Protein AF-A0AAV4DHQ7-F1 (afdb_monomer_lite)

Structure (mmCIF, N/CA/C/O backbone):
data_AF-A0AAV4DHQ7-F1
#
_entry.id   AF-A0AAV4DHQ7-F1
#
loop_
_atom_site.group_PDB
_atom_site.id
_atom_site.type_symbol
_atom_site.label_atom_id
_atom_site.label_alt_id
_atom_site.label_comp_id
_atom_site.label_asym_id
_atom_site.label_entity_id
_atom_site.label_seq_id
_atom_site.pdbx_PDB_ins_code
_atom_site.Cartn_x
_atom_site.Cartn_y
_atom_site.Cartn_z
_atom_site.occupancy
_atom_site.B_iso_or_equiv
_atom_site.auth_seq_id
_atom_site.auth_comp_id
_atom_site.auth_asym_id
_atom_site.auth_atom_id
_atom_site.pdbx_PDB_model_num
ATOM 1 N N . MET A 1 1 ? -15.324 -7.039 -1.116 1.00 74.75 1 MET A N 1
ATOM 2 C CA . MET A 1 1 ? -15.213 -6.413 0.219 1.00 74.75 1 MET A CA 1
ATOM 3 C C . MET A 1 1 ? -16.512 -6.640 0.992 1.00 74.75 1 MET A C 1
ATOM 5 O O . MET A 1 1 ? -17.548 -6.662 0.335 1.00 74.75 1 MET A O 1
ATOM 9 N N . PRO A 1 2 ? -16.469 -6.862 2.320 1.00 81.00 2 PRO A N 1
ATOM 10 C CA . PRO A 1 2 ? -17.664 -7.077 3.146 1.00 81.00 2 PRO A CA 1
ATOM 11 C C . PRO A 1 2 ? -18.576 -5.839 3.135 1.00 81.00 2 PRO A C 1
ATOM 13 O O . PRO A 1 2 ? -18.120 -4.742 3.448 1.00 81.00 2 PRO A O 1
ATOM 16 N N . ALA A 1 3 ? -19.840 -5.991 2.722 1.00 83.81 3 ALA A N 1
ATOM 17 C CA . ALA A 1 3 ? -20.781 -4.871 2.569 1.00 83.81 3 ALA A CA 1
ATOM 18 C C . ALA A 1 3 ? -21.139 -4.213 3.916 1.00 83.81 3 ALA A C 1
ATOM 20 O O . ALA A 1 3 ? -21.359 -3.007 3.997 1.00 83.81 3 ALA A O 1
ATOM 21 N N . ASP A 1 4 ? -21.116 -5.001 4.985 1.00 85.75 4 ASP A N 1
ATOM 22 C CA . ASP A 1 4 ? -21.295 -4.598 6.379 1.00 85.75 4 ASP A CA 1
ATOM 23 C C . ASP A 1 4 ? -20.180 -3.679 6.909 1.00 85.75 4 ASP A C 1
ATOM 25 O O . ASP A 1 4 ? -20.381 -2.973 7.895 1.00 85.75 4 ASP A O 1
ATOM 29 N N . LEU A 1 5 ? -19.020 -3.623 6.244 1.00 84.62 5 LEU A N 1
ATOM 30 C CA . LEU A 1 5 ? -17.955 -2.661 6.561 1.00 84.62 5 LEU A CA 1
ATOM 31 C C . LEU A 1 5 ? -18.298 -1.237 6.073 1.00 84.62 5 LEU A C 1
ATOM 33 O O . LEU A 1 5 ? -17.743 -0.255 6.568 1.00 84.62 5 LEU A O 1
ATOM 37 N N . PHE A 1 6 ? -19.231 -1.111 5.121 1.00 85.75 6 PHE A N 1
ATOM 38 C CA . PHE A 1 6 ? -19.637 0.162 4.507 1.00 85.75 6 PHE A CA 1
ATOM 39 C C . PHE A 1 6 ? -21.026 0.646 4.934 1.00 85.75 6 PHE A C 1
ATOM 41 O O . PHE A 1 6 ? -21.464 1.696 4.473 1.00 85.75 6 PHE A O 1
ATOM 48 N N . GLN A 1 7 ? -21.713 -0.080 5.822 1.00 82.69 7 GLN A N 1
ATOM 49 C CA . GLN A 1 7 ? -23.069 0.269 6.265 1.00 82.69 7 GLN A CA 1
ATOM 50 C C . GLN A 1 7 ? -23.135 1.621 6.981 1.00 82.69 7 GLN A C 1
ATOM 52 O O . GLN A 1 7 ? -24.093 2.367 6.795 1.00 82.69 7 GLN A O 1
ATOM 57 N N . ASN A 1 8 ? -22.109 1.952 7.768 1.00 82.44 8 ASN A N 1
ATOM 58 C CA . ASN A 1 8 ? -22.063 3.191 8.533 1.00 82.44 8 ASN A CA 1
ATOM 59 C C . ASN A 1 8 ? -21.122 4.215 7.888 1.00 82.44 8 ASN A C 1
ATOM 61 O O . ASN A 1 8 ? -20.043 3.884 7.376 1.00 82.44 8 ASN A O 1
ATOM 65 N N . ARG A 1 9 ? -21.523 5.490 7.956 1.00 81.81 9 ARG A N 1
ATOM 66 C CA . ARG A 1 9 ? -20.652 6.621 7.630 1.00 81.81 9 ARG A CA 1
ATOM 67 C C . ARG A 1 9 ? -19.625 6.787 8.749 1.00 81.81 9 ARG A C 1
ATOM 69 O O . ARG A 1 9 ? -19.999 7.074 9.883 1.00 81.81 9 ARG A O 1
ATOM 76 N N . GLN A 1 10 ? -18.350 6.633 8.410 1.00 82.12 10 GLN A N 1
ATOM 77 C CA . GLN A 1 10 ? -17.250 6.778 9.360 1.00 82.12 10 GLN A CA 1
ATOM 78 C C . GLN A 1 10 ? -17.017 8.237 9.756 1.00 82.12 10 GLN A C 1
ATOM 80 O O . GLN A 1 10 ? -17.243 9.166 8.969 1.00 82.12 10 GLN A O 1
ATOM 85 N N . ARG A 1 11 ? -16.563 8.429 10.997 1.00 83.50 11 ARG A N 1
ATOM 86 C CA . ARG A 1 11 ? -16.076 9.723 11.489 1.00 83.50 11 ARG A CA 1
ATOM 87 C C . ARG A 1 11 ? -14.598 9.909 11.106 1.00 83.50 11 ARG A C 1
ATOM 89 O O . ARG A 1 11 ? -13.911 8.934 10.816 1.00 83.50 11 ARG A O 1
ATOM 96 N N . PRO A 1 12 ? -14.073 11.144 11.098 1.00 81.62 12 PRO A N 1
ATOM 97 C CA . PRO A 1 12 ? -12.635 11.355 10.992 1.00 81.62 12 PRO A CA 1
ATOM 98 C C . PRO A 1 12 ? -11.878 10.600 12.089 1.00 81.62 12 PRO A C 1
ATOM 100 O O . PRO A 1 12 ? -12.257 10.682 13.255 1.00 81.62 12 PRO A O 1
ATOM 103 N N . ARG A 1 13 ? -10.808 9.903 11.698 1.00 80.81 13 ARG A N 1
ATOM 104 C CA . ARG A 1 13 ? -9.984 8.986 12.508 1.00 80.81 13 ARG A CA 1
ATOM 105 C C . ARG A 1 13 ? -10.704 7.742 13.025 1.00 80.81 13 ARG A C 1
ATOM 107 O O . ARG A 1 13 ? -10.238 7.111 13.965 1.00 80.81 13 ARG A O 1
ATOM 114 N N . ASP A 1 14 ? -11.826 7.384 12.415 1.00 86.19 14 ASP A N 1
ATOM 115 C CA . ASP A 1 14 ? -12.548 6.169 12.769 1.00 86.19 14 ASP A CA 1
ATOM 116 C C . ASP A 1 14 ? -11.914 4.942 12.103 1.00 86.19 14 ASP A C 1
ATOM 118 O O . ASP A 1 14 ? -11.473 4.992 10.946 1.00 86.19 14 ASP A O 1
ATOM 122 N N . PHE A 1 15 ? -11.875 3.840 12.847 1.00 88.00 15 PHE A N 1
ATOM 123 C CA . PHE A 1 15 ? -11.273 2.580 12.434 1.00 88.00 15 PHE A CA 1
ATOM 124 C C . PHE A 1 15 ? -12.272 1.446 12.636 1.00 88.00 15 PHE A C 1
ATOM 126 O O . PHE A 1 15 ? -12.750 1.212 13.743 1.00 88.00 15 PHE A O 1
ATOM 133 N N . ASP A 1 16 ? -12.558 0.718 11.559 1.00 89.44 16 ASP A N 1
ATOM 134 C CA . ASP A 1 16 ? -13.427 -0.454 11.588 1.00 89.44 16 ASP A CA 1
ATOM 135 C C . ASP A 1 16 ? -12.761 -1.634 10.870 1.00 89.44 16 ASP A C 1
ATOM 137 O O . ASP A 1 16 ? -11.973 -1.460 9.934 1.00 89.44 16 ASP A O 1
ATOM 141 N N . PHE A 1 17 ? -13.075 -2.857 11.291 1.00 90.06 17 PHE A N 1
ATOM 142 C CA . PHE A 1 17 ? -12.536 -4.062 10.674 1.00 90.06 17 PHE A CA 1
ATOM 143 C C . PHE A 1 17 ? -13.530 -5.223 10.671 1.00 90.06 17 PHE A C 1
ATOM 145 O O . PHE A 1 17 ? -14.400 -5.357 11.532 1.00 90.06 17 PHE A O 1
ATOM 152 N N . ARG A 1 18 ? -13.372 -6.116 9.693 1.00 90.94 18 ARG A N 1
ATOM 153 C CA . ARG A 1 18 ? -14.091 -7.389 9.596 1.00 90.94 18 ARG A CA 1
ATOM 154 C C . ARG A 1 18 ? -13.101 -8.510 9.356 1.00 90.94 18 ARG A C 1
ATOM 156 O O . ARG A 1 18 ? -12.178 -8.376 8.557 1.00 90.94 18 ARG A O 1
ATOM 163 N N . ARG A 1 19 ? -13.311 -9.640 10.026 1.00 89.81 19 ARG A N 1
ATOM 164 C CA . ARG A 1 19 ? -12.471 -10.828 9.880 1.00 89.81 19 ARG A CA 1
ATOM 165 C C . ARG A 1 19 ? -13.314 -12.024 9.469 1.00 89.81 19 ARG A C 1
ATOM 167 O O . ARG A 1 19 ? -14.322 -12.322 10.101 1.00 89.81 19 ARG A O 1
ATOM 174 N N . LYS A 1 20 ? -12.863 -12.740 8.440 1.00 90.25 20 LYS A N 1
ATOM 175 C CA . LYS A 1 20 ? -13.415 -14.029 8.015 1.00 90.25 20 LYS A CA 1
ATOM 176 C C . LYS A 1 20 ? -12.275 -15.040 7.900 1.00 90.25 20 LYS A C 1
ATOM 178 O O . LYS A 1 20 ? -11.545 -15.062 6.913 1.00 90.25 20 LYS A O 1
ATOM 183 N N . GLY A 1 21 ? -12.103 -15.870 8.928 1.00 88.19 21 GLY A N 1
ATOM 184 C CA . GLY A 1 21 ? -10.985 -16.815 9.005 1.00 88.19 21 GLY A CA 1
ATOM 185 C C . GLY A 1 21 ? -9.638 -16.091 9.103 1.00 88.19 21 GLY A C 1
ATOM 186 O O . GLY A 1 2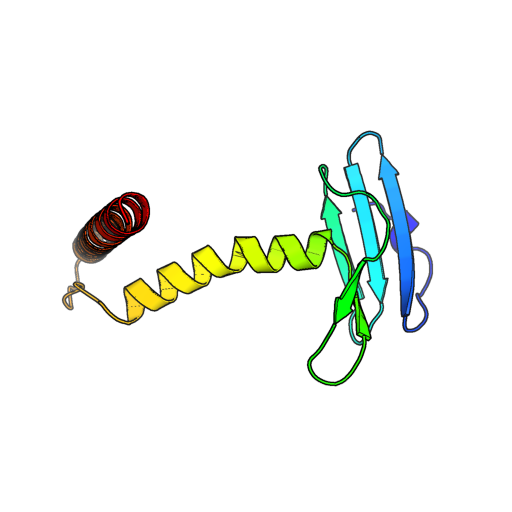1 ? -9.377 -15.400 10.089 1.00 88.19 21 GLY A O 1
ATOM 187 N N . GLN A 1 22 ? -8.788 -16.251 8.087 1.00 88.56 22 GLN A N 1
ATOM 188 C CA . GLN A 1 22 ? -7.493 -15.563 7.978 1.00 88.56 22 GLN A CA 1
ATOM 189 C C . GLN A 1 22 ? -7.581 -14.220 7.240 1.00 88.56 22 GLN A C 1
ATOM 191 O O . GLN A 1 22 ? -6.670 -13.412 7.339 1.00 88.56 22 GLN A O 1
ATOM 196 N N . LEU A 1 23 ? -8.675 -13.958 6.521 1.00 90.25 23 LEU A N 1
ATOM 197 C CA . LEU A 1 23 ? -8.877 -12.699 5.810 1.00 90.25 23 LEU A CA 1
ATOM 198 C C . LEU A 1 23 ? -9.347 -11.614 6.776 1.00 90.25 23 LEU A C 1
ATOM 200 O O . LEU A 1 23 ? -10.360 -11.776 7.461 1.00 90.25 23 LEU A O 1
ATOM 204 N N . VAL A 1 24 ? -8.640 -10.493 6.776 1.00 91.56 24 VAL A N 1
ATOM 205 C CA . VAL A 1 24 ? -8.962 -9.282 7.525 1.00 91.56 24 VAL A CA 1
ATOM 206 C C . VAL A 1 24 ? -9.175 -8.148 6.529 1.00 91.56 24 VAL A C 1
ATOM 208 O O . VAL A 1 24 ? -8.298 -7.836 5.726 1.00 91.56 24 VAL A O 1
ATOM 211 N N . ALA A 1 25 ? -10.354 -7.539 6.577 1.00 91.00 25 ALA A N 1
ATOM 212 C CA . ALA A 1 25 ? -10.657 -6.290 5.899 1.00 91.00 25 ALA A CA 1
ATOM 213 C C . ALA A 1 25 ? -10.644 -5.167 6.936 1.00 91.00 25 ALA A C 1
ATOM 215 O O . ALA A 1 25 ? -11.332 -5.265 7.950 1.00 91.00 25 ALA A O 1
ATOM 216 N N . THR A 1 26 ? -9.885 -4.111 6.690 1.00 90.88 26 THR A N 1
ATOM 217 C CA . THR A 1 26 ? -9.799 -2.939 7.569 1.00 90.88 26 THR A CA 1
ATOM 218 C C . THR A 1 26 ? -10.172 -1.687 6.800 1.00 90.88 26 THR A C 1
ATOM 220 O O . THR A 1 26 ? -9.874 -1.566 5.610 1.00 90.88 26 THR A O 1
ATOM 223 N N . ARG A 1 27 ? -10.808 -0.747 7.491 1.00 89.81 27 ARG A N 1
ATOM 224 C CA . ARG A 1 27 ? -11.278 0.528 6.960 1.00 89.81 27 ARG A CA 1
ATOM 225 C C . ARG A 1 27 ? -10.882 1.634 7.930 1.00 89.81 27 ARG A C 1
ATOM 227 O O . ARG A 1 27 ? -11.368 1.662 9.057 1.00 89.81 27 ARG A O 1
ATOM 234 N N . LEU A 1 28 ? -10.002 2.524 7.488 1.00 88.75 28 LEU A N 1
ATOM 235 C CA . LEU A 1 28 ? -9.531 3.673 8.256 1.00 88.75 28 LEU A CA 1
ATOM 236 C C . LEU A 1 28 ? -9.913 4.958 7.526 1.00 88.75 28 LEU A C 1
ATOM 238 O O . LEU A 1 28 ? -9.574 5.129 6.353 1.00 88.75 28 LEU A O 1
ATOM 242 N N . PHE A 1 29 ? -10.562 5.883 8.225 1.00 87.62 29 PHE A N 1
ATOM 243 C CA . PHE A 1 29 ? -10.869 7.199 7.679 1.00 87.62 29 PHE A CA 1
ATOM 244 C C . PHE A 1 29 ? -9.925 8.249 8.266 1.00 87.62 29 PHE A C 1
ATOM 246 O O . PHE A 1 29 ? -10.107 8.672 9.398 1.00 87.62 29 PHE A O 1
ATOM 253 N N . ASP A 1 30 ? -8.927 8.704 7.504 1.00 82.44 30 ASP A N 1
ATOM 254 C CA . ASP A 1 30 ? -8.104 9.869 7.882 1.00 82.44 30 ASP A CA 1
ATOM 255 C C . ASP A 1 30 ? -8.601 11.121 7.129 1.00 82.44 30 ASP A C 1
ATOM 257 O O . ASP A 1 30 ? -9.723 11.575 7.352 1.00 82.44 30 ASP A O 1
ATOM 261 N N . LYS A 1 31 ? -7.830 11.657 6.168 1.00 83.94 31 LYS A N 1
ATOM 262 C CA . LYS A 1 31 ? -8.320 12.664 5.197 1.00 83.94 31 LYS A CA 1
ATOM 263 C C . LYS A 1 31 ? -9.146 12.050 4.068 1.00 83.94 31 LYS A C 1
ATOM 265 O O . LYS A 1 31 ? -9.945 12.725 3.424 1.00 83.94 31 LYS A O 1
ATOM 270 N N . ARG A 1 32 ? -8.856 10.788 3.771 1.00 85.19 32 ARG A N 1
ATOM 271 C CA . ARG A 1 32 ? -9.512 9.951 2.774 1.00 85.19 32 ARG A CA 1
ATOM 272 C C . ARG A 1 32 ? -9.701 8.581 3.394 1.00 85.19 32 ARG A C 1
ATOM 274 O O . ARG A 1 32 ? -8.946 8.188 4.284 1.00 85.19 32 ARG A O 1
ATOM 281 N N . GLU A 1 33 ? -10.702 7.878 2.903 1.00 88.62 33 GLU A N 1
ATOM 282 C CA . GLU A 1 33 ? -10.957 6.511 3.307 1.00 88.62 33 GLU A CA 1
ATOM 283 C C . GLU A 1 33 ? -9.893 5.577 2.718 1.00 88.62 33 GLU A C 1
ATOM 285 O O . GLU A 1 33 ? -9.635 5.593 1.513 1.00 88.62 33 GLU A O 1
ATOM 290 N N . VAL A 1 34 ? -9.273 4.774 3.578 1.00 88.69 34 VAL A N 1
ATOM 291 C CA . VAL A 1 34 ? -8.304 3.743 3.213 1.00 88.69 34 VAL A CA 1
ATOM 292 C C . VAL A 1 34 ? -8.886 2.396 3.600 1.00 88.69 34 VAL A C 1
ATOM 294 O O . VAL A 1 34 ? -9.145 2.132 4.774 1.00 88.69 34 VAL A O 1
ATOM 297 N N . VAL A 1 35 ? -9.071 1.532 2.606 1.00 90.88 35 VAL A N 1
ATOM 298 C CA . VAL A 1 35 ? -9.569 0.171 2.804 1.00 90.88 35 VAL A CA 1
ATOM 299 C C . VAL A 1 35 ? -8.480 -0.807 2.398 1.00 90.88 35 VAL A C 1
ATOM 301 O O . VAL A 1 35 ? -7.959 -0.717 1.288 1.00 90.88 35 VAL A O 1
ATOM 304 N N . THR A 1 36 ? -8.151 -1.757 3.268 1.00 90.25 36 THR A N 1
ATOM 305 C CA . THR A 1 36 ? -7.182 -2.813 2.953 1.00 90.25 36 THR A CA 1
ATOM 306 C C . THR A 1 36 ? -7.761 -4.192 3.210 1.00 90.25 36 THR A C 1
ATOM 308 O O . THR A 1 36 ? -8.584 -4.379 4.105 1.00 90.25 36 THR A O 1
ATOM 311 N N . LEU A 1 37 ? -7.322 -5.164 2.413 1.00 91.44 37 LEU A N 1
ATOM 312 C CA . LEU A 1 37 ? -7.619 -6.580 2.591 1.00 91.44 37 LEU A CA 1
ATOM 313 C C . LEU A 1 37 ? -6.297 -7.319 2.757 1.00 91.44 37 LEU A C 1
ATOM 315 O O . LEU A 1 37 ? -5.414 -7.189 1.915 1.00 91.44 37 LEU A O 1
ATOM 319 N N . SER A 1 38 ? -6.161 -8.080 3.834 1.00 89.44 38 SER A N 1
ATOM 320 C CA . SER A 1 38 ? -4.919 -8.767 4.162 1.00 89.44 38 SER A CA 1
ATOM 321 C C . SER A 1 38 ? -5.189 -10.131 4.779 1.00 89.44 38 SER A C 1
ATOM 323 O O . SER A 1 38 ? -6.158 -10.307 5.511 1.00 89.44 38 SER A O 1
ATOM 325 N N . THR A 1 39 ? -4.333 -11.102 4.476 1.00 90.25 39 THR A N 1
ATOM 326 C CA . THR A 1 39 ? -4.338 -12.442 5.089 1.00 90.25 39 THR A CA 1
ATOM 327 C C . THR A 1 39 ? -3.263 -12.615 6.160 1.00 90.25 39 THR A C 1
ATOM 329 O O . THR A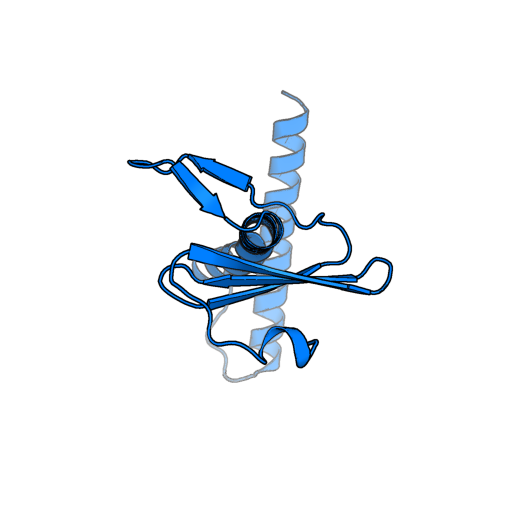 1 39 ? -3.332 -13.542 6.960 1.00 90.25 39 THR A O 1
ATOM 332 N N . ILE A 1 40 ? -2.259 -11.736 6.160 1.00 85.25 40 ILE A N 1
ATOM 333 C CA . ILE A 1 40 ? -1.045 -11.859 6.982 1.00 85.25 40 ILE A CA 1
ATOM 334 C C . ILE A 1 40 ? -1.127 -10.941 8.207 1.00 85.25 40 ILE A C 1
ATOM 336 O O . ILE A 1 40 ? -0.590 -11.250 9.267 1.00 85.25 40 ILE A O 1
ATOM 340 N N . HIS A 1 41 ? -1.800 -9.800 8.063 1.00 84.00 41 HIS A N 1
ATOM 341 C CA . HIS A 1 41 ? -1.738 -8.722 9.042 1.00 84.00 41 HIS A CA 1
ATOM 342 C C . HIS A 1 41 ? -2.874 -8.843 10.059 1.00 84.00 41 HIS A C 1
ATOM 344 O O . HIS A 1 41 ? -4.007 -9.188 9.716 1.00 84.00 41 HIS A O 1
ATOM 350 N N . GLN A 1 42 ? -2.569 -8.528 11.318 1.00 78.81 42 GLN A N 1
ATOM 351 C CA . GLN A 1 42 ? -3.584 -8.399 12.358 1.00 78.81 42 GLN A CA 1
ATOM 352 C C . GLN A 1 42 ? -4.310 -7.044 12.245 1.00 78.81 42 GLN A C 1
ATOM 354 O O . GLN A 1 42 ? -3.772 -6.113 11.645 1.00 78.81 42 GLN A O 1
ATOM 359 N N . PRO A 1 43 ? -5.513 -6.906 12.835 1.00 69.50 43 PRO A N 1
ATOM 360 C CA . PRO A 1 43 ? -6.286 -5.666 12.777 1.00 69.50 43 PRO A CA 1
ATOM 361 C C . PRO A 1 43 ? -5.648 -4.386 13.360 1.00 69.50 43 PRO A C 1
ATOM 363 O O . PRO A 1 43 ? -6.031 -3.328 12.872 1.00 69.50 43 PRO A O 1
ATOM 366 N N . PRO A 1 44 ? -4.768 -4.393 14.388 1.00 73.25 44 PRO A N 1
ATOM 367 C CA . PRO A 1 44 ? -4.432 -3.151 15.076 1.00 73.25 44 PRO A CA 1
ATOM 368 C C . PRO A 1 44 ? -3.740 -2.117 14.180 1.00 73.25 44 PRO A C 1
ATOM 370 O O . PRO A 1 44 ? -2.951 -2.443 13.289 1.00 73.25 44 PRO A O 1
ATOM 373 N N . LEU A 1 45 ? -4.020 -0.848 14.476 1.00 74.44 45 LEU A N 1
ATOM 374 C CA . LE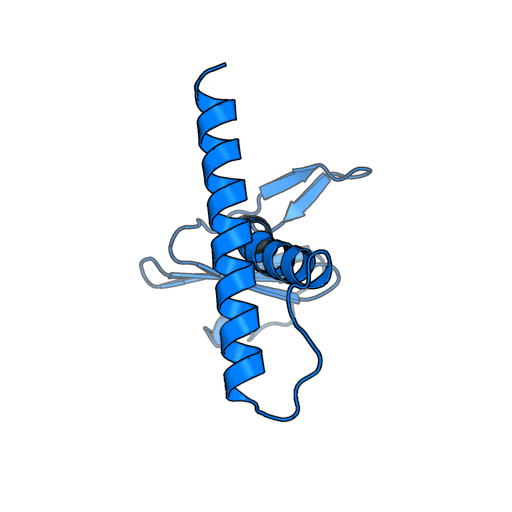U A 1 45 ? -3.305 0.299 13.931 1.00 74.44 45 LEU A CA 1
ATOM 375 C C . LEU A 1 45 ? -1.877 0.327 14.482 1.00 74.44 45 LEU A C 1
ATOM 377 O O . LEU A 1 45 ? -1.627 -0.040 15.627 1.00 74.44 45 LEU A O 1
ATOM 381 N N . THR A 1 46 ? -0.932 0.762 13.657 1.00 74.31 46 THR A N 1
ATOM 382 C CA . THR A 1 46 ? 0.456 0.982 14.064 1.00 74.31 46 THR A CA 1
ATOM 383 C C . THR A 1 46 ? 0.741 2.474 14.061 1.00 74.31 46 THR A C 1
ATOM 385 O O . THR A 1 46 ? 0.472 3.177 13.081 1.00 74.31 46 THR A O 1
ATOM 388 N N . GLU A 1 47 ? 1.306 2.963 15.158 1.00 76.75 47 GLU A N 1
ATOM 389 C CA . GLU A 1 47 ? 1.814 4.324 15.238 1.00 76.75 47 GLU A CA 1
ATOM 390 C C . GLU A 1 47 ? 3.039 4.467 14.334 1.00 76.75 47 GLU A C 1
ATOM 392 O O . GLU A 1 47 ? 4.027 3.745 14.452 1.00 76.75 47 GLU A O 1
ATOM 397 N N . THR A 1 48 ? 2.974 5.402 13.393 1.00 68.62 48 THR A N 1
ATOM 398 C CA . THR A 1 48 ? 4.099 5.757 12.534 1.00 68.62 48 THR A CA 1
ATOM 399 C C . THR A 1 48 ? 4.581 7.149 12.909 1.00 68.62 48 THR A C 1
ATOM 401 O O . THR A 1 48 ? 3.820 8.118 12.844 1.00 68.62 48 THR A O 1
ATOM 404 N N . ILE A 1 49 ? 5.858 7.267 13.265 1.00 72.38 49 ILE A N 1
ATOM 405 C CA . ILE A 1 49 ? 6.488 8.552 13.576 1.00 72.38 49 ILE A CA 1
ATOM 406 C C . ILE A 1 49 ? 6.702 9.306 12.259 1.00 72.38 49 ILE A C 1
ATOM 408 O O . ILE A 1 49 ? 7.535 8.936 11.432 1.00 72.38 49 ILE A O 1
ATOM 412 N N . GLY A 1 50 ? 5.902 10.343 12.024 1.00 67.94 50 GLY A N 1
ATOM 413 C CA . GLY A 1 50 ? 6.129 11.291 10.942 1.00 67.94 50 GLY A CA 1
ATOM 414 C C . GLY A 1 50 ? 7.180 12.333 11.321 1.00 67.94 50 GLY A C 1
ATOM 415 O O . GLY A 1 50 ? 7.548 12.480 12.481 1.00 67.94 50 GLY A O 1
ATOM 416 N N . LYS A 1 51 ? 7.618 13.127 10.337 1.00 68.81 51 LYS A N 1
ATOM 417 C CA . LYS A 1 51 ? 8.623 14.192 10.529 1.00 68.81 51 LYS A CA 1
ATOM 418 C C . LYS A 1 51 ? 8.214 15.265 11.560 1.00 68.81 51 LYS A C 1
ATOM 420 O O . LYS A 1 51 ? 9.083 15.955 12.075 1.00 68.81 51 LYS A O 1
ATOM 425 N N . TYR A 1 52 ? 6.914 15.406 11.837 1.00 72.81 52 TYR A N 1
ATOM 426 C CA . TYR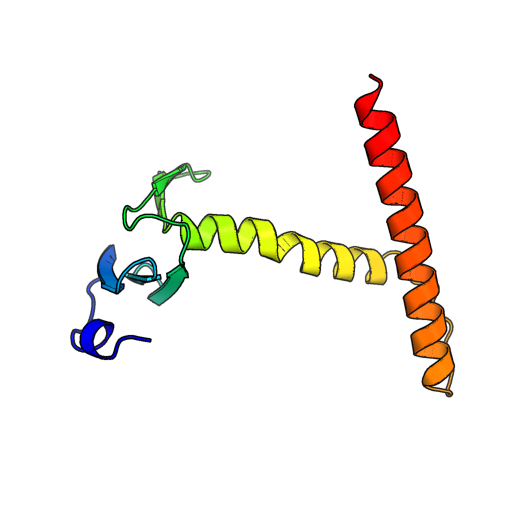 A 1 52 ? 6.361 16.427 12.739 1.00 72.81 52 TYR A CA 1
ATOM 427 C C . TYR A 1 52 ? 5.363 15.879 13.771 1.00 72.81 52 TYR A C 1
ATOM 429 O O . TYR A 1 52 ? 5.153 16.516 14.793 1.00 72.81 52 TYR A O 1
ATOM 437 N N . GLU A 1 53 ? 4.743 14.719 13.522 1.00 77.19 53 GLU A N 1
ATOM 438 C CA . GLU A 1 53 ? 3.681 14.158 14.369 1.00 77.19 53 GLU A CA 1
ATOM 439 C C . GLU A 1 53 ? 3.654 12.629 14.272 1.00 77.19 53 GLU A C 1
ATOM 441 O O . GLU A 1 53 ? 3.932 12.065 13.206 1.00 77.19 53 GLU A O 1
ATOM 446 N N . VAL A 1 54 ? 3.250 11.968 15.360 1.00 77.38 54 VAL A N 1
ATOM 447 C CA . VAL A 1 54 ? 2.902 10.541 15.367 1.00 77.38 54 VAL A CA 1
ATOM 448 C C . VAL A 1 54 ? 1.527 10.375 14.720 1.00 77.38 54 VAL A C 1
ATOM 450 O O . VAL A 1 54 ? 0.566 11.040 15.104 1.00 77.38 54 VAL A O 1
ATOM 453 N N . LYS A 1 55 ? 1.438 9.519 13.699 1.00 77.19 55 LYS A N 1
ATOM 454 C CA . LYS A 1 55 ? 0.193 9.234 12.977 1.00 77.19 55 LYS A CA 1
ATOM 455 C C . LYS A 1 55 ? -0.123 7.754 13.028 1.00 77.19 55 LYS A C 1
ATOM 457 O O . LYS A 1 55 ? 0.730 6.930 12.709 1.00 77.19 55 LYS A O 1
ATOM 462 N N . GLU A 1 56 ? -1.365 7.432 13.344 1.00 79.19 56 GLU A N 1
ATOM 463 C CA . GLU A 1 56 ? -1.876 6.071 13.246 1.00 79.19 56 GLU A CA 1
ATOM 464 C C . GLU A 1 56 ? -2.069 5.695 11.776 1.00 79.19 56 GLU A C 1
ATOM 466 O O . GLU A 1 56 ? -2.676 6.432 10.992 1.00 79.19 56 GLU A O 1
ATOM 471 N N . LYS A 1 57 ? -1.520 4.546 11.384 1.00 83.00 57 LYS A N 1
ATOM 472 C CA . LYS A 1 57 ? -1.685 3.973 10.049 1.00 83.00 57 LYS A CA 1
ATOM 473 C C . LYS A 1 57 ? -1.987 2.488 10.153 1.00 83.00 57 LYS A C 1
ATOM 475 O O . LYS A 1 57 ? -1.597 1.813 11.101 1.00 83.00 57 LYS A O 1
ATOM 480 N N . LEU A 1 58 ? -2.644 1.960 9.129 1.00 84.12 58 LEU A N 1
ATOM 481 C CA . LEU A 1 58 ? -2.788 0.518 8.963 1.00 84.12 58 LEU A CA 1
ATOM 482 C C . LEU A 1 58 ? -1.419 -0.080 8.630 1.00 84.12 58 LEU A C 1
ATOM 484 O O . LEU A 1 58 ? -0.822 0.308 7.624 1.00 84.12 58 LEU A O 1
ATOM 488 N N . LEU A 1 59 ? -0.957 -1.055 9.418 1.00 84.88 59 LEU A N 1
ATOM 489 C CA . LEU A 1 59 ? 0.275 -1.797 9.124 1.00 84.88 59 LEU A CA 1
ATOM 490 C C . LEU A 1 59 ? 0.242 -2.361 7.697 1.00 84.88 59 LEU A C 1
ATOM 492 O O . LEU A 1 59 ? 1.168 -2.154 6.922 1.00 84.88 59 LEU A O 1
ATOM 496 N N . ALA A 1 60 ? -0.895 -2.957 7.322 1.00 86.06 60 ALA A N 1
ATOM 497 C CA . ALA A 1 60 ? -1.123 -3.506 5.988 1.00 86.06 60 ALA A CA 1
ATOM 498 C C . ALA A 1 60 ? -0.990 -2.465 4.868 1.00 86.06 60 ALA A C 1
ATOM 500 O O . ALA A 1 60 ? -0.506 -2.794 3.791 1.00 86.06 60 ALA A O 1
ATOM 501 N N . ALA A 1 61 ? -1.392 -1.212 5.103 1.00 87.06 61 ALA A N 1
ATOM 502 C CA . ALA A 1 61 ? -1.217 -0.153 4.112 1.00 87.06 61 ALA A CA 1
ATOM 503 C C . ALA A 1 61 ? 0.253 0.274 4.004 1.00 87.06 61 ALA A C 1
ATOM 505 O O . ALA A 1 61 ? 0.742 0.520 2.904 1.00 87.06 61 ALA A O 1
ATOM 506 N N . THR A 1 62 ? 0.964 0.348 5.131 1.00 86.44 62 THR A N 1
ATOM 507 C CA . THR A 1 62 ? 2.389 0.700 5.159 1.00 86.44 62 THR A CA 1
ATOM 508 C C . THR A 1 62 ? 3.237 -0.354 4.452 1.00 86.44 62 THR A C 1
ATOM 510 O O . THR A 1 62 ? 4.041 -0.003 3.588 1.00 86.44 62 THR A O 1
ATOM 513 N N . ASP A 1 63 ? 3.017 -1.633 4.754 1.00 87.25 63 ASP A N 1
ATOM 514 C CA . ASP A 1 63 ? 3.726 -2.735 4.104 1.00 87.25 63 ASP A CA 1
ATOM 515 C C . ASP A 1 63 ? 3.366 -2.827 2.622 1.00 87.25 63 ASP A C 1
ATOM 517 O O . ASP A 1 63 ? 4.252 -2.979 1.783 1.00 87.25 63 ASP A O 1
ATOM 521 N N . TYR A 1 64 ? 2.095 -2.626 2.267 1.00 88.50 64 TYR A N 1
ATOM 522 C CA . TYR A 1 64 ? 1.687 -2.549 0.868 1.00 88.50 64 TYR A CA 1
ATOM 523 C C . TYR A 1 64 ? 2.439 -1.453 0.104 1.00 88.50 64 TYR A C 1
ATOM 525 O O . TYR A 1 64 ? 2.984 -1.731 -0.957 1.00 88.50 64 TYR A O 1
ATOM 533 N N . ILE A 1 65 ? 2.533 -0.233 0.648 1.00 87.44 65 ILE A N 1
ATOM 534 C CA . ILE A 1 65 ? 3.288 0.863 0.015 1.00 87.44 65 ILE A CA 1
ATOM 535 C C . ILE A 1 65 ? 4.766 0.494 -0.125 1.00 87.44 65 ILE A C 1
ATOM 537 O O . ILE A 1 65 ? 5.360 0.734 -1.175 1.00 87.44 65 ILE A O 1
ATOM 541 N N . LYS A 1 66 ? 5.356 -0.102 0.916 1.00 86.00 66 LYS A N 1
ATOM 542 C CA . LYS A 1 66 ? 6.758 -0.523 0.905 1.00 86.00 66 LYS A CA 1
ATOM 543 C C . LYS A 1 66 ? 7.031 -1.506 -0.234 1.00 86.00 66 LYS A C 1
ATOM 545 O O . LYS A 1 66 ? 7.935 -1.259 -1.024 1.00 86.00 66 LYS A O 1
ATOM 550 N N . PHE A 1 67 ? 6.231 -2.563 -0.356 1.00 85.31 67 PHE A N 1
ATOM 551 C CA . PHE A 1 67 ? 6.424 -3.580 -1.394 1.00 85.31 67 PHE A CA 1
ATOM 552 C C . PHE A 1 67 ? 5.972 -3.117 -2.786 1.00 85.31 67 PHE A C 1
ATOM 554 O O . PHE A 1 67 ? 6.571 -3.509 -3.780 1.00 85.31 67 PHE A O 1
ATOM 561 N N . MET A 1 68 ? 4.967 -2.244 -2.888 1.00 85.06 68 MET A N 1
ATOM 562 C CA . MET A 1 68 ? 4.580 -1.650 -4.173 1.00 85.06 68 MET A CA 1
ATOM 563 C C . MET A 1 68 ? 5.652 -0.728 -4.747 1.00 85.06 68 MET A C 1
ATOM 565 O O . MET A 1 68 ? 5.824 -0.689 -5.963 1.00 85.06 68 MET A O 1
ATOM 569 N N . SER A 1 69 ? 6.366 0.006 -3.886 1.00 85.31 69 SER A N 1
ATOM 570 C CA . SER A 1 69 ? 7.353 0.999 -4.322 1.00 85.31 69 SER A CA 1
ATOM 571 C C . SER A 1 69 ? 8.471 0.406 -5.181 1.00 85.31 69 SER A C 1
ATOM 573 O O . SER A 1 69 ? 9.051 1.120 -5.994 1.00 85.31 69 SER A O 1
ATOM 575 N N . GLU A 1 70 ? 8.741 -0.896 -5.053 1.00 84.94 70 GLU A N 1
ATOM 576 C CA . GLU A 1 70 ? 9.747 -1.588 -5.857 1.00 84.94 70 GLU A CA 1
ATOM 577 C C . GLU A 1 70 ? 9.392 -1.579 -7.345 1.00 84.94 70 GLU A C 1
ATOM 579 O O . GLU A 1 70 ? 10.260 -1.307 -8.170 1.00 84.94 70 GLU A O 1
ATOM 584 N N . VAL A 1 71 ? 8.126 -1.817 -7.702 1.00 86.00 71 VAL A N 1
ATOM 585 C CA . VAL A 1 71 ? 7.693 -1.853 -9.109 1.00 86.00 71 VAL A CA 1
ATOM 586 C C . VAL A 1 71 ? 7.871 -0.480 -9.752 1.00 86.00 71 VAL A C 1
ATOM 588 O O . VAL A 1 71 ? 8.510 -0.366 -10.796 1.00 86.00 71 VAL A O 1
ATOM 591 N N . ASP A 1 72 ? 7.394 0.569 -9.081 1.00 88.00 72 ASP A N 1
ATOM 592 C CA . ASP A 1 72 ? 7.545 1.948 -9.554 1.00 88.00 72 ASP A CA 1
ATOM 593 C C . ASP A 1 72 ? 9.022 2.356 -9.638 1.00 88.00 72 ASP A C 1
ATOM 595 O O . ASP A 1 72 ? 9.417 3.111 -10.528 1.00 88.00 72 ASP A O 1
ATOM 599 N N . HIS A 1 73 ? 9.858 1.858 -8.724 1.00 87.31 73 HIS A N 1
ATOM 600 C CA . HIS A 1 73 ? 11.291 2.113 -8.752 1.00 87.31 73 HIS A CA 1
ATOM 601 C C . HIS A 1 73 ? 11.966 1.451 -9.960 1.00 87.31 73 HIS A C 1
ATOM 603 O O . HIS A 1 73 ? 12.770 2.092 -10.638 1.00 87.31 73 HIS A O 1
ATOM 609 N N . TRP A 1 74 ? 11.611 0.204 -10.281 1.00 86.75 74 TRP A N 1
ATOM 610 C CA . TRP A 1 74 ? 12.093 -0.473 -11.487 1.00 86.75 74 TRP A CA 1
ATOM 611 C C . TRP A 1 74 ? 11.641 0.237 -12.766 1.00 86.75 74 TRP A C 1
ATOM 613 O O . TRP A 1 74 ? 12.460 0.449 -13.663 1.00 86.75 74 TRP A O 1
ATOM 623 N N . ASP A 1 75 ? 10.389 0.686 -12.832 1.00 87.44 75 ASP A N 1
ATOM 624 C CA . ASP A 1 75 ? 9.879 1.467 -13.965 1.00 87.44 75 ASP A CA 1
ATOM 625 C C . ASP A 1 75 ? 10.612 2.810 -14.116 1.00 87.44 75 ASP A C 1
ATOM 627 O O . ASP A 1 75 ? 10.961 3.216 -15.230 1.00 87.44 75 ASP A O 1
ATOM 631 N N . GLN A 1 76 ? 10.926 3.480 -13.002 1.00 89.62 76 GLN A N 1
ATOM 632 C CA . GLN A 1 76 ? 11.769 4.678 -13.010 1.00 89.62 76 GLN A CA 1
ATOM 633 C C . GLN A 1 76 ? 13.174 4.367 -13.538 1.00 89.62 76 GLN A C 1
ATOM 635 O O . GLN A 1 76 ? 13.670 5.092 -14.398 1.00 89.62 76 GLN A O 1
ATOM 640 N N . LEU A 1 77 ? 13.814 3.284 -13.086 1.00 87.75 77 LEU A N 1
ATOM 641 C CA . LEU A 1 77 ? 15.143 2.882 -13.564 1.00 87.75 77 LEU A CA 1
ATOM 642 C C . LEU A 1 77 ? 15.150 2.585 -15.069 1.00 87.75 77 LEU A C 1
ATOM 644 O O . LEU A 1 77 ? 16.064 3.019 -15.773 1.00 87.75 77 LEU A O 1
ATOM 648 N N . LEU A 1 78 ? 14.114 1.916 -15.578 1.00 86.00 78 LEU A N 1
ATOM 649 C CA . LEU A 1 78 ? 13.941 1.663 -17.012 1.00 86.00 78 LEU A CA 1
ATOM 650 C C . LEU A 1 78 ? 13.789 2.959 -17.817 1.00 86.00 78 LEU A C 1
ATOM 652 O O . LEU A 1 78 ? 14.262 3.042 -18.954 1.00 86.00 78 LEU A O 1
ATOM 656 N N . PHE A 1 79 ? 13.154 3.979 -17.237 1.00 85.62 79 PHE A N 1
ATOM 657 C CA . PHE A 1 79 ? 13.058 5.302 -17.845 1.00 85.62 79 PHE A CA 1
ATOM 658 C C . PHE A 1 79 ? 14.391 6.064 -17.820 1.00 85.62 79 PHE A C 1
ATOM 660 O O . PHE A 1 79 ? 14.717 6.736 -18.798 1.00 85.62 79 PHE A O 1
ATOM 667 N N . TYR A 1 80 ? 15.168 5.953 -16.737 1.00 87.38 80 TYR A N 1
ATOM 668 C CA . TYR A 1 80 ? 16.466 6.624 -16.596 1.00 87.38 80 TYR A CA 1
ATOM 669 C C . TYR A 1 80 ? 17.567 6.008 -17.468 1.00 87.38 80 TYR A C 1
ATOM 671 O O . TYR A 1 80 ? 18.407 6.743 -17.987 1.00 87.38 80 TYR A O 1
ATOM 679 N N . PHE A 1 81 ? 17.547 4.688 -17.680 1.00 82.94 81 PHE A N 1
ATOM 680 C CA . PHE A 1 81 ? 18.541 3.969 -18.485 1.00 82.94 81 PHE A CA 1
ATOM 681 C C . PHE A 1 81 ? 17.919 3.282 -19.713 1.00 82.94 81 PHE A C 1
ATOM 683 O O . PHE A 1 81 ? 17.978 2.056 -19.837 1.00 82.94 81 PHE A O 1
ATOM 690 N N . PRO A 1 82 ? 17.329 4.031 -20.664 1.00 76.94 82 PRO A N 1
ATOM 691 C CA . PRO A 1 82 ? 16.645 3.420 -21.790 1.00 76.94 82 PRO A CA 1
ATOM 692 C C . PRO A 1 82 ? 17.658 2.894 -22.817 1.00 76.94 82 PRO A C 1
ATOM 694 O O . PRO A 1 82 ? 18.275 3.670 -23.545 1.00 76.94 82 PRO A O 1
ATOM 697 N N . MET A 1 83 ? 17.759 1.570 -22.990 1.00 74.88 83 MET A N 1
ATOM 698 C CA . MET A 1 83 ? 18.440 0.993 -24.169 1.00 74.88 83 MET A CA 1
ATOM 699 C C . MET A 1 83 ? 17.545 0.999 -25.422 1.00 74.88 83 MET A C 1
ATOM 701 O O . MET A 1 83 ? 17.930 0.543 -26.503 1.00 74.88 83 MET A O 1
ATOM 705 N N . ARG A 1 84 ? 16.323 1.528 -25.305 1.00 75.56 84 ARG A N 1
ATOM 706 C CA . ARG A 1 84 ? 15.318 1.528 -26.366 1.00 75.56 84 ARG A CA 1
ATOM 707 C C . ARG A 1 84 ? 15.676 2.512 -27.483 1.00 75.56 84 ARG A C 1
ATOM 709 O O . ARG A 1 84 ? 15.650 3.725 -27.297 1.00 75.56 84 ARG A O 1
ATOM 716 N N . ARG A 1 85 ? 15.882 1.995 -28.698 1.00 79.00 85 ARG A N 1
ATOM 717 C CA . ARG A 1 85 ? 15.986 2.809 -29.924 1.00 79.00 85 ARG A CA 1
ATOM 718 C C . ARG A 1 85 ? 14.611 3.047 -30.553 1.00 79.00 85 ARG A C 1
ATOM 720 O O . ARG A 1 85 ? 13.720 2.197 -30.484 1.00 79.00 85 ARG A O 1
ATOM 727 N N . ARG A 1 86 ? 14.424 4.206 -31.197 1.00 79.62 86 ARG A N 1
ATOM 728 C CA . ARG A 1 86 ? 13.194 4.514 -31.945 1.00 79.62 86 ARG A CA 1
ATOM 729 C C . ARG A 1 86 ? 13.042 3.509 -33.094 1.00 79.62 86 ARG A C 1
ATOM 731 O O . ARG A 1 86 ? 13.889 3.438 -33.975 1.00 79.62 86 ARG A O 1
ATOM 738 N N . SER A 1 87 ? 11.961 2.736 -33.073 1.00 83.38 87 SER A N 1
ATOM 739 C CA . SER A 1 87 ? 11.629 1.725 -34.082 1.00 83.38 87 SER A CA 1
ATOM 740 C C . SER A 1 87 ? 10.126 1.752 -34.347 1.00 83.38 87 SER A C 1
ATOM 742 O O . SER A 1 87 ? 9.346 1.946 -33.415 1.00 83.38 87 SER A O 1
ATOM 744 N N . GLN A 1 88 ? 9.727 1.546 -35.603 1.00 82.88 88 GLN A N 1
ATOM 745 C CA . GLN A 1 88 ? 8.319 1.415 -36.005 1.00 82.88 88 GLN A CA 1
ATOM 746 C C . GLN A 1 88 ? 7.759 0.014 -35.715 1.00 82.88 88 GLN A C 1
ATOM 748 O O . GLN A 1 88 ? 6.559 -0.156 -35.531 1.00 82.88 88 GLN A O 1
ATOM 753 N N . ASN A 1 89 ? 8.634 -0.988 -35.612 1.00 88.75 89 ASN A N 1
ATOM 754 C CA . ASN A 1 89 ? 8.233 -2.367 -35.364 1.00 88.75 89 ASN A CA 1
ATOM 755 C C . ASN A 1 89 ? 8.031 -2.601 -33.862 1.00 88.75 89 ASN A C 1
ATOM 757 O O . ASN A 1 89 ? 8.974 -2.422 -33.081 1.00 88.75 89 ASN A O 1
ATOM 761 N N . TRP A 1 90 ? 6.832 -3.035 -33.466 1.00 88.19 90 TRP A N 1
ATOM 762 C CA . TRP A 1 90 ? 6.457 -3.240 -32.063 1.00 88.19 90 TRP A CA 1
ATOM 763 C C . TRP A 1 90 ? 7.301 -4.327 -31.376 1.00 88.19 90 TRP A C 1
ATOM 765 O O . TRP A 1 90 ? 7.729 -4.134 -30.241 1.00 88.19 90 TRP A O 1
ATOM 775 N N . TRP A 1 91 ? 7.655 -5.413 -32.073 1.00 87.62 91 TRP A N 1
ATOM 776 C CA . TRP A 1 91 ? 8.481 -6.488 -31.501 1.00 87.62 91 TRP A CA 1
ATOM 777 C C . TRP A 1 91 ? 9.890 -6.016 -31.123 1.00 87.62 91 TRP A C 1
ATOM 779 O O . TRP A 1 91 ? 10.425 -6.431 -30.100 1.00 87.62 91 TRP A O 1
ATOM 789 N N . LYS A 1 92 ? 10.470 -5.073 -31.883 1.00 84.06 92 LYS A N 1
ATOM 790 C CA . LYS A 1 92 ? 11.771 -4.467 -31.548 1.00 84.06 92 LYS A CA 1
ATOM 791 C C . LYS A 1 92 ? 11.699 -3.645 -30.259 1.00 84.06 92 LYS A C 1
ATOM 793 O O . LYS A 1 92 ? 12.671 -3.599 -29.518 1.00 84.06 92 LYS A O 1
ATOM 798 N N . LYS A 1 93 ? 10.551 -3.018 -29.969 1.00 82.44 93 LYS A N 1
ATOM 799 C CA . LYS A 1 93 ? 10.324 -2.308 -28.700 1.00 82.44 93 LYS A CA 1
ATOM 800 C C . LYS A 1 93 ? 10.301 -3.280 -27.520 1.00 82.44 93 LYS A C 1
ATOM 802 O O . LYS A 1 93 ? 10.888 -2.954 -26.496 1.00 82.44 93 LYS A O 1
ATOM 807 N N . HIS A 1 94 ? 9.648 -4.434 -27.667 1.00 83.62 94 HIS A N 1
ATOM 808 C CA . HIS A 1 94 ? 9.652 -5.463 -26.624 1.00 83.62 94 HIS A CA 1
ATOM 809 C C . HIS A 1 94 ? 11.053 -6.016 -26.398 1.00 83.62 94 HIS A C 1
ATOM 811 O O . HIS A 1 94 ? 11.504 -6.012 -25.262 1.00 83.62 94 HIS A O 1
ATOM 817 N N . PHE A 1 95 ? 11.764 -6.373 -27.470 1.00 83.44 95 PHE A N 1
ATOM 818 C CA . PHE A 1 95 ? 13.125 -6.899 -27.378 1.00 83.44 95 PHE A CA 1
ATOM 819 C C . PHE A 1 95 ? 14.064 -5.943 -26.625 1.00 83.44 95 PHE A C 1
ATOM 821 O O . PHE A 1 95 ? 14.645 -6.321 -25.616 1.00 83.44 95 PHE A O 1
ATOM 828 N N . SER A 1 96 ? 14.104 -4.661 -27.014 1.00 79.06 96 SER A N 1
ATOM 829 C CA . SER A 1 96 ? 14.928 -3.671 -26.304 1.00 79.06 96 SER A CA 1
ATOM 830 C C . SER A 1 96 ? 14.506 -3.448 -24.848 1.00 79.06 96 SER A C 1
ATOM 832 O O . SER A 1 96 ? 15.336 -3.068 -24.026 1.00 79.06 96 SER A O 1
ATOM 834 N N . SER A 1 97 ? 13.224 -3.633 -24.520 1.00 79.19 97 SER A N 1
ATOM 835 C CA . SER A 1 97 ? 12.748 -3.538 -23.136 1.00 79.19 97 SER A CA 1
ATOM 836 C C . SER A 1 97 ? 13.267 -4.705 -22.304 1.00 79.19 97 SER A C 1
ATOM 838 O O . SER A 1 97 ? 13.753 -4.478 -21.203 1.00 79.19 97 SER A O 1
ATOM 840 N N . THR A 1 98 ? 13.204 -5.927 -22.840 1.00 82.88 98 THR A N 1
ATOM 841 C CA . THR A 1 98 ? 13.712 -7.134 -22.179 1.00 82.88 98 THR A CA 1
ATOM 842 C C . THR A 1 98 ? 15.219 -7.042 -21.950 1.00 82.88 98 THR A C 1
ATOM 844 O O . THR A 1 98 ? 15.657 -7.223 -20.819 1.00 82.88 98 THR A O 1
ATOM 847 N N . ASP A 1 99 ? 15.988 -6.619 -22.961 1.00 83.88 99 ASP A N 1
ATOM 848 C CA . ASP A 1 99 ? 17.441 -6.419 -22.835 1.00 83.88 99 ASP A CA 1
ATOM 849 C C . ASP A 1 99 ? 17.797 -5.415 -21.722 1.00 83.88 99 ASP A C 1
ATOM 851 O O . ASP A 1 99 ? 18.756 -5.605 -20.972 1.00 83.88 99 ASP A O 1
ATOM 855 N N . THR A 1 100 ? 17.010 -4.337 -21.596 1.00 81.94 100 THR A N 1
ATOM 856 C CA . THR A 1 100 ? 17.222 -3.321 -20.552 1.00 81.94 100 THR A CA 1
ATOM 857 C C . THR A 1 100 ? 16.942 -3.901 -19.164 1.00 81.94 100 THR A C 1
ATOM 859 O O . THR A 1 100 ? 17.735 -3.695 -18.245 1.00 81.94 100 THR A O 1
ATOM 862 N N . CYS A 1 101 ? 15.844 -4.651 -19.008 1.00 84.44 101 CYS A N 1
ATOM 863 C CA . CYS A 1 101 ? 15.507 -5.324 -17.753 1.00 84.44 101 CYS A CA 1
ATOM 864 C C . CYS A 1 101 ? 16.593 -6.328 -17.342 1.00 84.44 101 CYS A C 1
ATOM 866 O O . CYS A 1 101 ? 17.022 -6.317 -16.190 1.00 84.44 101 CYS A O 1
ATOM 868 N N . ASP A 1 102 ? 17.077 -7.148 -18.277 1.00 85.94 102 ASP A N 1
ATOM 869 C CA . ASP A 1 102 ? 18.116 -8.148 -18.017 1.00 85.94 102 ASP A CA 1
ATOM 870 C C . ASP A 1 102 ? 19.445 -7.493 -17.623 1.00 85.94 102 ASP A C 1
ATOM 872 O O . ASP A 1 102 ? 20.089 -7.910 -16.656 1.00 85.94 102 ASP A O 1
ATOM 876 N N . GLY A 1 103 ? 19.830 -6.414 -18.312 1.00 85.38 103 GLY A N 1
ATOM 877 C CA . GLY A 1 103 ? 21.019 -5.632 -17.979 1.00 85.38 103 GLY A CA 1
ATOM 878 C C . GLY A 1 103 ? 20.952 -5.012 -16.579 1.00 85.38 103 GLY A C 1
ATOM 879 O O . GLY A 1 103 ? 21.909 -5.122 -15.805 1.00 85.38 103 GLY A O 1
ATOM 880 N N . LEU A 1 104 ? 19.816 -4.402 -16.222 1.00 84.81 104 LEU A N 1
ATOM 881 C CA . LEU A 1 104 ? 19.613 -3.809 -14.897 1.00 84.81 104 LEU A CA 1
ATOM 882 C C . LEU A 1 104 ? 19.539 -4.874 -13.793 1.00 84.81 104 LEU A C 1
ATOM 884 O O . LEU A 1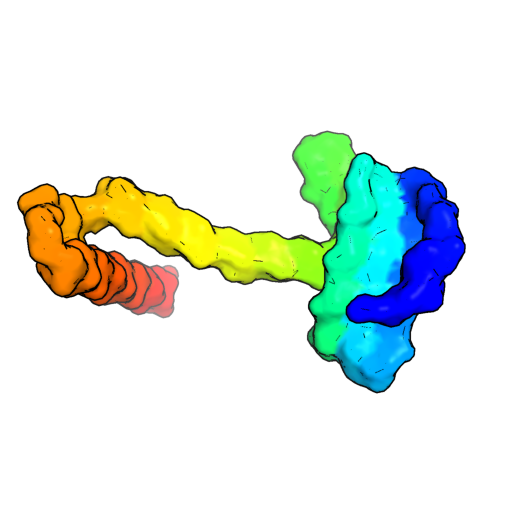 104 ? 20.131 -4.689 -12.730 1.00 84.81 104 LEU A O 1
ATOM 888 N N . ASN A 1 105 ? 18.879 -6.007 -14.043 1.00 85.38 105 ASN A N 1
ATOM 889 C CA . ASN A 1 105 ? 18.800 -7.112 -13.089 1.00 85.38 105 ASN A CA 1
ATOM 890 C C . ASN A 1 105 ? 20.189 -7.708 -12.820 1.00 85.38 105 ASN A C 1
ATOM 892 O O . ASN A 1 105 ? 20.582 -7.925 -11.673 1.00 85.38 105 ASN A O 1
ATOM 896 N N . HIS A 1 106 ? 20.988 -7.882 -13.874 1.00 85.38 106 HIS A N 1
ATOM 897 C CA . HIS A 1 106 ? 22.363 -8.344 -13.748 1.00 85.38 106 HIS A CA 1
ATOM 898 C C . HIS A 1 106 ? 23.229 -7.369 -12.932 1.00 85.38 106 HIS A C 1
ATOM 900 O O . HIS A 1 106 ? 24.008 -7.797 -12.078 1.00 85.38 106 HIS A O 1
ATOM 906 N N . HIS A 1 107 ? 23.070 -6.059 -13.143 1.00 83.88 107 HIS A N 1
ATOM 907 C CA . HIS A 1 107 ? 23.753 -5.028 -12.358 1.00 83.88 107 HIS A CA 1
ATOM 908 C C . HIS A 1 107 ? 23.324 -5.042 -10.879 1.00 83.88 107 HIS A C 1
ATOM 910 O O . HIS A 1 107 ? 24.173 -5.043 -9.985 1.00 83.88 107 HIS A O 1
ATOM 916 N N . HIS A 1 108 ? 22.018 -5.118 -10.612 1.00 82.31 108 HIS A N 1
ATOM 917 C CA . HIS A 1 108 ? 21.463 -5.178 -9.259 1.00 82.31 108 HIS A CA 1
ATOM 918 C C . HIS A 1 108 ? 21.944 -6.424 -8.499 1.00 82.31 108 HIS A C 1
ATOM 920 O O . HIS A 1 108 ? 22.396 -6.325 -7.359 1.00 82.31 108 HIS A O 1
ATOM 926 N N . HIS A 1 109 ? 21.951 -7.592 -9.148 1.00 81.06 109 HIS A N 1
ATOM 927 C CA . HIS A 1 109 ? 22.436 -8.835 -8.548 1.00 81.06 109 HIS A CA 1
ATOM 928 C C . HIS A 1 109 ? 23.934 -8.778 -8.208 1.00 81.06 109 HIS A C 1
ATOM 930 O O . HIS A 1 109 ? 24.344 -9.250 -7.148 1.00 81.06 109 HIS A O 1
ATOM 936 N N . ARG A 1 110 ? 24.770 -8.159 -9.059 1.00 80.56 110 ARG A N 1
ATOM 937 C CA . ARG A 1 110 ? 26.192 -7.944 -8.732 1.00 80.56 110 ARG A CA 1
ATOM 938 C C . ARG A 1 110 ? 26.371 -7.039 -7.515 1.00 80.56 110 ARG A C 1
ATOM 940 O O . ARG A 1 110 ? 27.202 -7.356 -6.671 1.00 80.56 110 ARG A O 1
ATOM 947 N N . HIS A 1 111 ? 25.591 -5.963 -7.404 1.00 77.81 111 HIS A N 1
ATOM 948 C CA . HIS A 1 111 ? 25.628 -5.069 -6.242 1.00 77.81 111 HIS A CA 1
ATOM 949 C C . HIS A 1 111 ? 25.196 -5.762 -4.945 1.00 77.81 111 HIS A C 1
ATOM 951 O O . HIS A 1 111 ? 25.856 -5.596 -3.921 1.00 77.81 111 HIS A O 1
ATOM 957 N N . LEU A 1 112 ? 24.131 -6.571 -4.982 1.00 82.12 112 LEU A N 1
ATOM 958 C CA . LEU A 1 112 ? 23.686 -7.348 -3.820 1.00 82.12 112 LEU A CA 1
ATOM 959 C C . LEU A 1 112 ? 24.742 -8.355 -3.360 1.00 82.12 112 LEU A C 1
ATOM 961 O O . LEU A 1 112 ? 24.944 -8.520 -2.162 1.00 82.12 112 LEU A O 1
ATOM 965 N N . LEU A 1 113 ? 25.423 -9.015 -4.300 1.00 78.44 113 LEU A N 1
ATOM 966 C CA . LEU A 1 113 ? 26.530 -9.912 -3.974 1.00 78.44 113 LEU A CA 1
ATOM 967 C C . LEU A 1 113 ? 27.710 -9.136 -3.380 1.00 78.44 113 LEU A C 1
ATOM 969 O O . LEU A 1 113 ? 28.237 -9.548 -2.356 1.00 78.44 113 LEU A O 1
ATOM 973 N N . TRP A 1 114 ? 28.087 -7.995 -3.961 1.00 68.81 114 TRP A N 1
ATOM 974 C CA . TRP A 1 114 ? 29.189 -7.165 -3.460 1.00 68.81 114 TRP A CA 1
ATOM 975 C C . TRP A 1 114 ? 28.960 -6.645 -2.034 1.00 68.81 114 TRP A C 1
ATOM 977 O O . TRP A 1 114 ? 29.869 -6.720 -1.213 1.00 68.81 114 TRP A O 1
ATOM 987 N N . ASN A 1 115 ? 27.741 -6.205 -1.713 1.00 68.94 115 ASN A N 1
ATOM 988 C CA . ASN A 1 115 ? 27.365 -5.723 -0.377 1.00 68.94 115 ASN A CA 1
ATOM 989 C C . ASN A 1 115 ? 27.162 -6.842 0.663 1.00 68.94 115 ASN A C 1
ATOM 991 O O . ASN A 1 115 ? 26.847 -6.551 1.811 1.00 68.94 115 ASN A O 1
ATOM 995 N N . ARG A 1 116 ? 27.271 -8.119 0.274 1.00 60.69 116 ARG A N 1
ATOM 996 C CA . ARG A 1 116 ? 27.113 -9.268 1.183 1.00 60.69 116 ARG A CA 1
ATOM 997 C C . ARG A 1 116 ? 28.447 -9.805 1.710 1.00 60.69 116 ARG A C 1
ATOM 999 O O . ARG A 1 116 ? 28.443 -10.591 2.652 1.00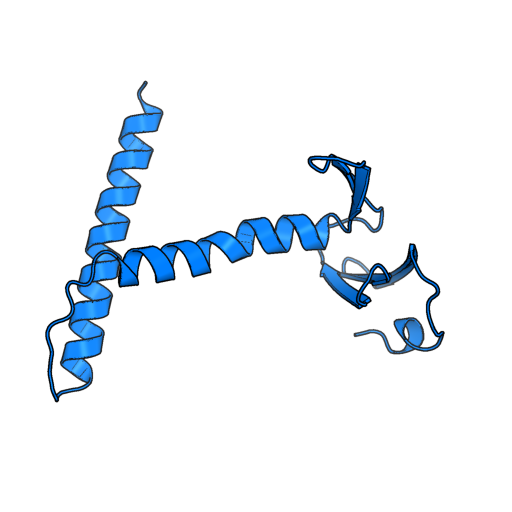 60.69 116 ARG A O 1
ATOM 1006 N N . TYR A 1 117 ? 29.562 -9.424 1.086 1.00 59.16 117 TYR A N 1
ATOM 1007 C CA . TYR A 1 117 ? 30.909 -9.913 1.407 1.00 59.16 117 TYR A CA 1
ATOM 1008 C C . TYR A 1 117 ? 31.795 -8.879 2.128 1.00 59.16 117 TYR A C 1
ATOM 1010 O O . TYR A 1 117 ? 32.969 -9.163 2.363 1.00 59.16 117 TYR A O 1
ATOM 1018 N N . TRP A 1 118 ? 31.231 -7.729 2.503 1.00 46.75 118 TRP A N 1
ATOM 1019 C CA . TRP A 1 118 ? 31.824 -6.677 3.337 1.00 46.75 118 TRP A CA 1
ATOM 1020 C C . TRP A 1 118 ? 30.750 -6.100 4.259 1.00 46.75 118 TRP A C 1
ATOM 1022 O O . TRP A 1 118 ? 31.126 -5.567 5.324 1.00 46.75 118 TRP A O 1
#

InterPro domains:
  IPR029526 PiggyBac transposable element-derived protein [PF13843] (1-96)

Organism: NCBI:txid259542

Radius of gyration: 21.0 Å; chains: 1; bounding box: 55×33×51 Å

pLDDT: mean 82.68, std 7.18, range [46.75, 91.56]

Foldseek 3Di:
DDVVQVPDDDDAQDKDWDDDPQWIWIWGHHVHIDIDIDSPDDRDWDFDDDPVDTDTDGPRVVVVCVVVVVVVVLVVQCVVDQQDDDDPDPVSRVVSSVVSSVVVVVVVVVVVVVVVVD

Sequence (118 aa):
MPADLFQNRQRPRDFDFRRKGQLVATRLFDKREVVTLSTIHQPPLTETIGKYEVKEKLLAATDYIKFMSEVDHWDQLLFYFPMRRRSQNWWKKHFSSTDTCDGLNHHHHRHLLWNRYW

Secondary structure (DSSP, 8-state):
--GGGSSSPPPTT-EEEEEETTEEEEEEESSSEEEEEESS--S-EEEEE-SSSEEEEEHHHHHHHHHHHHHHHHHHHHHHS--PPP-S-HHHHHHHHHHHHHHHHHHHHHHHHHTT--